Protein AF-A0A8J7XXU6-F1 (afdb_monomer_lite)

Radius of gyration: 15.56 Å; chains: 1; bounding box: 42×34×42 Å

Secondary structure (DSSP, 8-state):
--EE---S--SSPP-HHHHHHHHHHHHHH--HHHHHHHHHT--TBTTB-TT-EEEEETTEEEEEPPPSSHHHHHH--SHHHHHHHH---HHHHT--S---GGGGGGGHHHHHHHHHHHHSS--EEEEEE-GGGT-SS-EEEEEPPGGGTTT-

Foldseek 3Di:
DWDWQPALAQPDDAPLVVLVVLLVVCVVVVAPVVSLVVQQPALPQVGGGPQARWDDDQQKTKGWAAFNANVQLVVDDDLLSVQLRRDPDPCSNPDPDQDDPVVCSSVQNNVQNNPCSNVVHGWIKIWDDDVSVVDPTTMMMIGHDNVNVPPD

Structure (mmCIF, N/CA/C/O backbone):
data_AF-A0A8J7XXU6-F1
#
_entry.id   AF-A0A8J7XXU6-F1
#
loop_
_atom_site.group_PDB
_atom_site.id
_atom_site.type_symbol
_atom_site.label_atom_id
_atom_site.label_alt_id
_atom_site.label_comp_id
_atom_site.label_asym_id
_atom_site.label_entity_id
_atom_site.label_seq_id
_atom_site.pdbx_PDB_ins_code
_atom_site.Cartn_x
_atom_site.Cartn_y
_atom_site.Cartn_z
_atom_site.occupancy
_atom_site.B_iso_or_equiv
_atom_site.auth_seq_id
_atom_site.auth_comp_id
_atom_site.auth_asym_id
_atom_site.auth_atom_id
_atom_site.pdbx_PDB_model_num
ATOM 1 N N . LYS A 1 1 ? 5.929 -18.658 3.217 1.00 49.00 1 LYS A N 1
ATOM 2 C CA . LYS A 1 1 ? 6.365 -18.233 4.574 1.00 49.00 1 LYS A CA 1
ATOM 3 C C . LYS A 1 1 ? 6.347 -16.706 4.626 1.00 49.00 1 LYS A C 1
ATOM 5 O O . LYS A 1 1 ? 6.927 -16.100 3.733 1.00 49.00 1 LYS A O 1
ATOM 10 N N . ARG A 1 2 ? 5.632 -16.110 5.591 1.00 54.44 2 ARG A N 1
ATOM 11 C CA . ARG A 1 2 ? 5.589 -14.655 5.836 1.00 54.44 2 ARG A CA 1
ATOM 12 C C . ARG A 1 2 ? 6.932 -14.220 6.423 1.00 54.44 2 ARG A C 1
ATOM 14 O O . ARG A 1 2 ? 7.413 -14.878 7.341 1.00 54.44 2 ARG A O 1
ATOM 21 N N . ASN A 1 3 ? 7.525 -13.153 5.891 1.00 70.44 3 ASN A N 1
ATOM 22 C CA . ASN A 1 3 ? 8.669 -12.508 6.532 1.00 70.44 3 ASN A CA 1
ATOM 23 C C . ASN A 1 3 ? 8.130 -11.337 7.356 1.00 70.44 3 ASN A C 1
ATOM 25 O O . ASN A 1 3 ? 7.596 -10.386 6.778 1.00 70.44 3 ASN A O 1
ATOM 29 N N . ASP A 1 4 ? 8.242 -11.430 8.680 1.00 67.25 4 ASP A N 1
ATOM 30 C CA . ASP A 1 4 ? 7.873 -10.343 9.585 1.00 67.25 4 ASP A CA 1
ATOM 31 C C . ASP A 1 4 ? 8.861 -9.178 9.413 1.00 67.25 4 ASP A C 1
ATOM 33 O O . ASP A 1 4 ? 10.080 -9.368 9.352 1.00 67.25 4 ASP A O 1
ATOM 37 N N . ILE A 1 5 ? 8.334 -7.960 9.300 1.00 67.69 5 ILE A N 1
ATOM 38 C CA . ILE A 1 5 ? 9.137 -6.761 9.071 1.00 67.69 5 ILE A CA 1
ATOM 39 C C . ILE A 1 5 ? 9.497 -6.154 10.424 1.00 67.69 5 ILE A C 1
ATOM 41 O O . ILE A 1 5 ? 8.704 -5.463 11.055 1.00 67.69 5 ILE A O 1
ATOM 45 N N . LEU A 1 6 ? 10.727 -6.422 10.865 1.00 59.75 6 LEU A N 1
ATOM 46 C CA . LEU A 1 6 ? 11.287 -5.887 12.113 1.00 59.75 6 LEU A CA 1
ATOM 47 C C . LEU A 1 6 ? 11.890 -4.483 11.952 1.00 59.75 6 LEU A C 1
ATOM 49 O O . LEU A 1 6 ? 12.342 -3.879 12.921 1.00 59.75 6 LEU A O 1
ATOM 53 N N . VAL A 1 7 ? 11.915 -3.954 10.727 1.00 60.59 7 VAL A N 1
ATOM 54 C CA . VAL A 1 7 ? 12.429 -2.614 10.448 1.00 60.59 7 VAL A CA 1
ATOM 55 C C . VAL A 1 7 ? 11.400 -1.591 10.931 1.00 60.59 7 VAL A C 1
ATOM 57 O O . VAL A 1 7 ? 10.275 -1.555 10.433 1.00 60.59 7 VAL A O 1
ATOM 60 N N . ALA A 1 8 ? 11.787 -0.763 11.905 1.00 53.41 8 ALA A N 1
ATOM 61 C CA . ALA A 1 8 ? 10.911 0.250 12.498 1.00 53.41 8 ALA A CA 1
ATOM 62 C C . ALA A 1 8 ? 10.443 1.301 11.476 1.00 53.41 8 ALA A C 1
ATOM 64 O O . ALA A 1 8 ? 9.323 1.796 11.568 1.00 53.41 8 ALA A O 1
ATOM 65 N N . THR A 1 9 ? 11.277 1.606 10.476 1.00 54.84 9 THR A N 1
ATOM 66 C CA . THR A 1 9 ? 11.015 2.688 9.523 1.00 54.84 9 THR A CA 1
ATOM 67 C C . THR A 1 9 ? 11.617 2.383 8.156 1.00 54.84 9 THR A C 1
ATOM 69 O O . THR A 1 9 ? 12.777 1.991 8.042 1.00 54.84 9 THR A O 1
ATOM 72 N N . CYS A 1 10 ? 10.844 2.608 7.092 1.00 63.91 10 CYS A N 1
ATOM 73 C CA . CYS A 1 10 ? 11.417 2.734 5.753 1.00 63.91 10 CYS A CA 1
ATOM 74 C C . CYS A 1 10 ? 12.352 3.960 5.761 1.00 63.91 10 CYS A C 1
ATOM 76 O O . CYS A 1 10 ? 12.026 4.938 6.436 1.00 63.91 10 CYS A O 1
ATOM 78 N N . PRO A 1 11 ? 13.469 3.979 5.008 1.00 64.38 11 PRO A N 1
ATOM 79 C CA . PRO A 1 11 ? 14.262 5.203 4.844 1.00 64.38 11 PRO A CA 1
ATOM 80 C C . PRO A 1 11 ? 13.444 6.383 4.286 1.00 64.38 11 PRO A C 1
ATOM 82 O O . PRO A 1 11 ? 13.878 7.528 4.375 1.00 64.38 11 PRO A O 1
ATOM 85 N N . HIS A 1 12 ? 12.261 6.121 3.723 1.00 75.75 12 HIS A N 1
ATOM 86 C CA . HIS A 1 12 ? 11.316 7.145 3.301 1.00 75.75 12 HIS A CA 1
ATOM 87 C C . HIS A 1 12 ? 10.289 7.464 4.394 1.00 75.75 12 HIS A C 1
ATOM 89 O O . HIS A 1 12 ? 9.693 6.572 5.007 1.00 75.75 12 HIS A O 1
ATOM 95 N N . THR A 1 13 ? 10.027 8.757 4.560 1.00 85.38 13 THR A N 1
ATOM 96 C CA . THR A 1 13 ? 9.012 9.279 5.477 1.00 85.38 13 THR A CA 1
ATOM 97 C C . THR A 1 13 ? 7.670 9.385 4.768 1.00 85.38 13 THR A C 1
ATOM 99 O O . THR A 1 13 ? 7.551 10.102 3.770 1.00 85.38 13 THR A O 1
ATOM 102 N N . TYR A 1 14 ? 6.647 8.720 5.300 1.00 91.75 14 TYR A N 1
ATOM 103 C CA . TYR A 1 14 ? 5.282 8.873 4.799 1.00 91.75 14 TYR A CA 1
ATOM 104 C C . TYR A 1 14 ? 4.788 10.309 5.080 1.00 91.75 14 TYR A C 1
ATOM 106 O O . TYR A 1 14 ? 5.001 10.819 6.187 1.00 91.75 14 TYR A O 1
ATOM 114 N N . PRO A 1 15 ? 4.134 11.015 4.131 1.00 94.94 15 PRO A N 1
ATOM 115 C CA . PRO A 1 15 ? 3.699 12.389 4.361 1.00 94.94 15 PRO A CA 1
ATOM 116 C C . PRO A 1 15 ? 2.762 12.529 5.567 1.00 94.94 15 PRO A C 1
ATOM 118 O O . PRO A 1 15 ? 1.604 12.110 5.533 1.00 94.94 15 PRO A O 1
ATOM 121 N N . LYS A 1 16 ? 3.234 13.216 6.617 1.00 94.94 16 LYS A N 1
ATOM 122 C CA . LYS A 1 16 ? 2.478 13.429 7.868 1.00 94.94 16 LYS A CA 1
ATOM 123 C C . LYS A 1 16 ? 1.106 14.069 7.645 1.00 94.94 16 LYS A C 1
ATOM 125 O O . LYS A 1 16 ? 0.175 13.799 8.395 1.00 94.94 16 LYS A O 1
ATOM 130 N N . LYS A 1 17 ? 0.972 14.929 6.627 1.00 96.44 17 LYS A N 1
ATOM 131 C CA . LYS A 1 17 ? -0.312 15.545 6.263 1.00 96.44 17 LYS A CA 1
ATOM 132 C C . LYS A 1 17 ? -1.352 14.479 5.901 1.00 96.44 17 LYS A C 1
ATOM 134 O O . LYS A 1 17 ? -2.417 14.483 6.500 1.00 96.44 17 LYS A O 1
ATOM 139 N N . ARG A 1 18 ? -0.990 13.532 5.028 1.00 97.00 18 ARG A N 1
ATOM 140 C CA . ARG A 1 18 ? -1.875 12.444 4.591 1.00 97.00 18 ARG A CA 1
ATOM 141 C C . ARG A 1 18 ? -2.253 11.511 5.732 1.00 97.00 18 ARG A C 1
ATOM 143 O O . ARG A 1 18 ? -3.407 11.121 5.823 1.00 97.00 18 ARG A O 1
ATOM 150 N N . ILE A 1 19 ? -1.309 11.204 6.625 1.00 97.81 19 ILE A N 1
ATOM 151 C CA . ILE A 1 19 ? -1.605 10.417 7.832 1.00 97.81 19 ILE A CA 1
ATOM 152 C C . ILE A 1 19 ? -2.656 11.130 8.688 1.00 97.81 19 ILE A C 1
ATOM 154 O O . ILE A 1 19 ? -3.635 10.513 9.088 1.00 97.81 19 ILE A O 1
ATOM 158 N N . ARG A 1 20 ? -2.481 12.434 8.951 1.00 98.00 20 ARG A N 1
ATOM 159 C CA . ARG A 1 20 ? -3.452 13.212 9.738 1.00 98.00 20 ARG A CA 1
ATOM 160 C C . ARG A 1 20 ? -4.825 13.260 9.072 1.00 98.00 20 ARG A C 1
ATOM 162 O O . ARG A 1 20 ? -5.814 13.051 9.757 1.00 98.00 20 ARG A O 1
ATOM 169 N N . GLU A 1 21 ? -4.873 13.494 7.762 1.00 98.00 21 GLU A N 1
ATOM 170 C CA . GLU A 1 21 ? -6.120 13.507 6.986 1.00 98.00 21 GLU A CA 1
ATOM 171 C C . GLU A 1 21 ? -6.853 12.157 7.091 1.00 98.00 21 GLU A C 1
ATOM 173 O O . GLU A 1 21 ? -8.032 12.129 7.434 1.00 98.00 21 GLU A O 1
ATOM 178 N N . MET A 1 22 ? -6.148 11.036 6.899 1.00 98.31 22 MET A N 1
ATOM 179 C CA . MET A 1 22 ? -6.737 9.694 7.014 1.00 98.31 22 MET A CA 1
ATOM 180 C C . MET A 1 22 ? -7.118 9.328 8.450 1.00 98.31 22 MET A C 1
ATOM 182 O O . MET A 1 22 ? -8.135 8.677 8.656 1.00 98.31 22 MET A O 1
ATOM 186 N N . LYS A 1 23 ? -6.356 9.778 9.453 1.00 98.31 23 LYS A N 1
ATOM 187 C CA . LYS A 1 23 ? -6.717 9.612 10.866 1.00 98.31 23 LYS A CA 1
ATOM 188 C C . LYS A 1 23 ? -8.022 10.330 11.195 1.00 98.31 23 LYS A C 1
ATOM 190 O O . LYS A 1 23 ? -8.900 9.741 11.815 1.00 98.31 23 LYS A O 1
ATOM 195 N N . THR A 1 24 ? -8.156 11.590 10.782 1.00 98.31 24 THR A N 1
ATOM 196 C CA . THR A 1 24 ? -9.392 12.356 10.980 1.00 98.31 24 THR A CA 1
ATOM 197 C C . THR A 1 24 ? -10.564 11.688 10.270 1.00 98.31 24 THR A C 1
ATOM 199 O O . THR A 1 24 ? -11.625 11.537 10.869 1.00 98.31 24 THR A O 1
ATOM 202 N N . LEU A 1 25 ? -10.363 11.227 9.034 1.00 97.94 25 LEU A N 1
ATOM 203 C CA . LEU A 1 25 ? -11.397 10.527 8.279 1.00 97.94 25 LEU A CA 1
ATOM 204 C C . LEU A 1 25 ? -11.805 9.206 8.949 1.00 97.94 25 LEU A C 1
ATOM 206 O O . LEU A 1 25 ? -12.991 8.935 9.098 1.00 97.94 25 LEU A O 1
ATOM 210 N N . PHE A 1 26 ? -10.844 8.422 9.438 1.00 97.62 26 PHE A N 1
ATOM 211 C CA . PHE A 1 26 ? -11.114 7.206 10.204 1.00 97.62 26 PHE A CA 1
ATOM 212 C C . PHE A 1 26 ? -11.957 7.491 11.454 1.00 97.62 26 PHE A C 1
ATOM 214 O O . PHE A 1 26 ? -12.959 6.820 11.684 1.00 97.62 26 PHE A O 1
ATOM 221 N N . GLN A 1 27 ? -11.598 8.524 12.222 1.00 96.81 27 GLN A N 1
ATOM 222 C CA . GLN A 1 27 ? -12.343 8.941 13.416 1.00 96.81 27 GLN A CA 1
ATOM 223 C C . GLN A 1 27 ? -13.779 9.380 13.097 1.00 96.81 27 GLN A C 1
ATOM 225 O O . GLN A 1 27 ? -14.66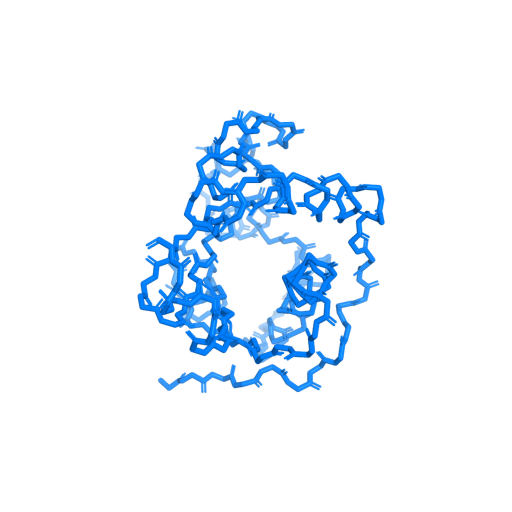9 9.182 13.917 1.00 96.81 27 GLN A O 1
ATOM 230 N N . GLN A 1 28 ? -14.010 9.969 11.921 1.00 97.19 2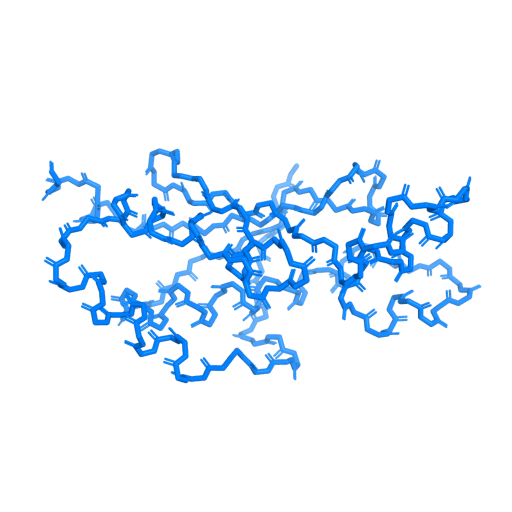8 GLN A N 1
ATOM 231 C CA . GLN A 1 28 ? -15.344 10.365 11.462 1.00 97.19 28 GLN A CA 1
ATOM 232 C C . GLN A 1 28 ? -16.177 9.170 10.986 1.00 97.19 28 GLN A C 1
ATOM 234 O O . GLN A 1 28 ? -17.374 9.109 11.255 1.00 97.19 28 GLN A O 1
ATOM 239 N N . LEU A 1 29 ? -15.558 8.236 10.262 1.00 96.06 29 LEU A N 1
ATOM 240 C CA . LEU A 1 29 ? -16.244 7.085 9.673 1.00 96.06 29 LEU A CA 1
ATOM 241 C C . LEU A 1 29 ? -16.506 5.963 10.681 1.00 96.06 29 LEU A C 1
ATOM 243 O O . LEU A 1 29 ? -17.457 5.201 10.499 1.00 96.06 29 LEU A O 1
ATOM 247 N N . GLY A 1 30 ? -15.638 5.824 11.689 1.00 94.06 30 GLY A N 1
ATOM 248 C CA . GLY A 1 30 ? -15.696 4.760 12.692 1.00 94.06 30 GLY A CA 1
ATOM 249 C C . GLY A 1 30 ? -15.482 3.350 12.129 1.00 94.06 30 GLY A C 1
ATOM 250 O O . GLY A 1 30 ? -15.780 2.377 12.807 1.00 94.06 30 GLY A O 1
ATOM 251 N N . SER A 1 31 ? -15.004 3.216 10.888 1.00 94.44 31 SER A N 1
ATOM 252 C CA . SER A 1 31 ? -14.870 1.930 10.197 1.00 94.44 31 SER A CA 1
ATOM 253 C C . SER A 1 31 ? -13.645 1.921 9.286 1.00 94.44 31 SER A C 1
ATOM 255 O O . SER A 1 31 ? -13.450 2.836 8.481 1.00 94.44 31 SER A O 1
ATOM 257 N N . ILE A 1 32 ? -12.834 0.865 9.400 1.00 96.06 32 ILE A N 1
ATOM 258 C CA . ILE A 1 32 ? -11.682 0.632 8.517 1.00 96.06 32 ILE A CA 1
ATOM 259 C C . ILE A 1 32 ? -12.144 0.363 7.083 1.00 96.06 32 ILE A C 1
ATOM 261 O O . ILE A 1 32 ? -11.513 0.855 6.153 1.00 96.06 32 ILE A O 1
ATOM 265 N N . ASP A 1 33 ? -13.251 -0.357 6.888 1.00 96.31 33 ASP A N 1
ATOM 266 C CA . ASP A 1 33 ? -13.747 -0.676 5.543 1.00 96.31 33 ASP A CA 1
ATOM 267 C C . ASP A 1 33 ? -14.176 0.587 4.799 1.00 96.31 33 ASP A C 1
ATOM 269 O O . ASP A 1 33 ? -13.733 0.826 3.679 1.00 96.31 33 ASP A O 1
ATOM 273 N N . LYS A 1 34 ? -14.932 1.470 5.464 1.00 97.12 34 LYS A N 1
ATOM 274 C CA . LYS A 1 34 ? -15.303 2.771 4.887 1.00 97.12 34 LYS A CA 1
ATOM 275 C C . LYS A 1 34 ? -14.076 3.638 4.600 1.00 97.12 34 LYS A C 1
ATOM 277 O O . LYS A 1 34 ? -14.036 4.338 3.595 1.00 97.12 34 LYS A O 1
ATOM 282 N N . LEU A 1 35 ? -13.061 3.603 5.468 1.00 97.88 35 LEU A N 1
ATOM 283 C CA . LEU A 1 35 ? -11.808 4.318 5.217 1.00 97.88 35 LEU A CA 1
ATOM 284 C C . LEU A 1 35 ? -11.107 3.787 3.960 1.00 97.88 35 LEU A C 1
ATOM 286 O O . LEU A 1 35 ? -10.629 4.582 3.153 1.00 97.88 35 LEU A O 1
ATOM 290 N N . ILE A 1 36 ? -11.051 2.464 3.790 1.00 98.19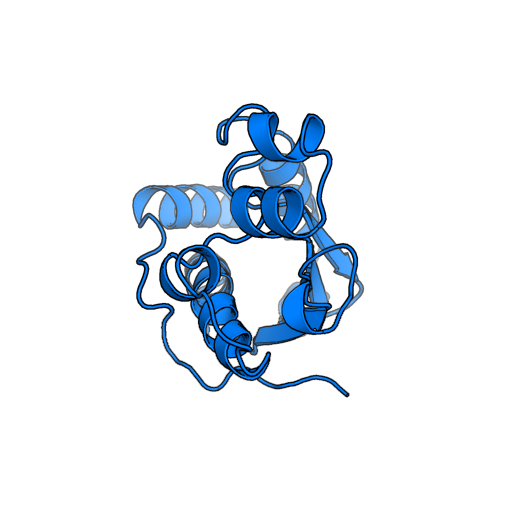 36 ILE A N 1
ATOM 291 C CA . ILE A 1 36 ? -10.484 1.821 2.601 1.00 98.19 36 ILE A CA 1
ATOM 292 C C . ILE A 1 36 ? -11.261 2.239 1.347 1.00 98.19 36 ILE A C 1
ATOM 294 O O . ILE A 1 36 ? -10.640 2.628 0.361 1.00 98.19 36 ILE A O 1
ATOM 298 N N . GLU A 1 37 ? -12.595 2.246 1.386 1.00 97.88 37 GLU A N 1
ATOM 299 C CA . GLU A 1 37 ? -13.423 2.728 0.272 1.00 97.88 37 GLU A CA 1
ATOM 300 C C . GLU A 1 37 ? -13.075 4.169 -0.131 1.00 97.88 37 GLU A C 1
ATOM 302 O O . GLU A 1 37 ? -12.975 4.468 -1.321 1.00 97.88 37 GLU A O 1
ATOM 307 N N . GLU A 1 38 ? -12.842 5.062 0.836 1.00 98.00 38 GLU A N 1
ATOM 308 C CA . GLU A 1 38 ? -12.399 6.434 0.561 1.00 98.00 38 GLU A CA 1
ATOM 309 C C . GLU A 1 38 ? -10.965 6.495 0.016 1.00 98.00 38 GLU A C 1
ATOM 311 O O . GLU A 1 38 ? -10.691 7.245 -0.923 1.00 98.00 38 GLU A O 1
ATOM 316 N N . MET A 1 39 ? -10.045 5.679 0.542 1.00 97.94 39 MET A N 1
ATOM 317 C CA . MET A 1 39 ? -8.676 5.585 0.023 1.00 97.94 39 MET A CA 1
ATOM 318 C C . MET A 1 39 ? -8.650 5.148 -1.446 1.00 97.94 39 MET A C 1
ATOM 320 O O . MET A 1 39 ? -7.865 5.688 -2.224 1.00 97.94 39 MET A O 1
ATOM 324 N N . LEU A 1 40 ? -9.516 4.208 -1.837 1.00 97.38 40 LEU A N 1
ATOM 325 C CA . LEU A 1 40 ? -9.601 3.679 -3.203 1.00 97.38 40 LEU A CA 1
ATOM 326 C C . LEU A 1 40 ? -10.146 4.696 -4.219 1.00 97.38 40 LEU A C 1
ATOM 328 O O . LEU A 1 40 ? -9.925 4.532 -5.419 1.00 97.38 40 LEU A O 1
ATOM 332 N N . LYS A 1 41 ? -10.822 5.756 -3.760 1.00 97.19 41 LYS A N 1
ATOM 333 C CA . LYS A 1 41 ? -11.267 6.872 -4.613 1.00 97.19 41 LYS A CA 1
ATOM 334 C C . LYS A 1 41 ? -10.137 7.851 -4.938 1.00 97.19 41 LYS A C 1
ATOM 336 O O . LYS A 1 41 ? -10.291 8.668 -5.845 1.00 97.19 41 LYS A O 1
ATOM 341 N N . ASP A 1 42 ? -9.014 7.803 -4.217 1.00 96.19 42 ASP A N 1
ATOM 342 C CA . ASP A 1 42 ? -7.862 8.652 -4.509 1.00 96.19 42 ASP A CA 1
ATOM 343 C C . ASP A 1 42 ? -7.254 8.287 -5.870 1.00 96.19 42 ASP A C 1
ATOM 345 O O . ASP A 1 42 ? -7.043 7.126 -6.200 1.00 96.19 42 ASP A O 1
ATOM 349 N N . THR A 1 43 ? -6.919 9.300 -6.663 1.00 94.81 43 THR A N 1
ATOM 350 C CA . THR A 1 43 ? -6.200 9.122 -7.936 1.00 94.81 43 THR A CA 1
ATOM 351 C C . THR A 1 43 ? -4.949 9.993 -7.999 1.00 94.81 43 THR A C 1
ATOM 353 O O . THR A 1 43 ? -4.438 10.305 -9.081 1.00 94.81 43 THR A O 1
ATOM 356 N N . SER A 1 44 ? -4.469 10.451 -6.840 1.00 94.19 44 SER A N 1
ATOM 357 C CA . SER A 1 44 ? -3.438 11.483 -6.746 1.00 94.19 44 SER A CA 1
ATOM 358 C C . SER A 1 44 ? -2.034 10.974 -7.089 1.00 94.19 44 SER A C 1
ATOM 360 O O . SER A 1 44 ? -1.127 11.781 -7.307 1.00 94.19 44 SER A O 1
ATOM 362 N N . TRP A 1 45 ? -1.844 9.656 -7.214 1.00 91.62 45 TRP A N 1
ATOM 363 C CA . TRP A 1 45 ? -0.595 9.048 -7.660 1.00 91.62 45 TRP A CA 1
ATOM 364 C C . TRP A 1 45 ? -0.663 8.651 -9.136 1.00 91.62 45 TRP A C 1
ATOM 366 O O . TRP A 1 45 ? -0.855 7.495 -9.493 1.00 91.62 45 TRP A O 1
ATOM 376 N N . GLY A 1 46 ? -0.525 9.625 -10.038 1.00 87.81 46 GLY A N 1
ATOM 377 C CA . GLY A 1 46 ? -0.438 9.342 -11.477 1.00 87.81 46 GLY A CA 1
ATOM 378 C C . GLY A 1 46 ? -1.664 8.622 -12.059 1.00 87.81 46 GLY A C 1
ATOM 379 O O . GLY A 1 46 ? -1.517 7.885 -13.036 1.00 87.81 46 GLY A O 1
ATOM 380 N N . GLY A 1 47 ? -2.848 8.832 -11.471 1.00 90.06 47 GLY A N 1
ATOM 381 C CA . GLY A 1 47 ? -4.104 8.195 -11.875 1.00 90.06 47 GLY A CA 1
ATOM 382 C C . GLY A 1 47 ? -4.443 6.906 -11.124 1.00 90.06 47 GLY A C 1
ATOM 383 O O . GLY A 1 47 ? -5.432 6.270 -11.469 1.00 90.06 47 GLY A O 1
ATOM 384 N N . VAL A 1 48 ? -3.649 6.520 -10.122 1.00 91.94 48 VAL A N 1
ATOM 385 C CA . VAL A 1 48 ? -3.970 5.444 -9.170 1.00 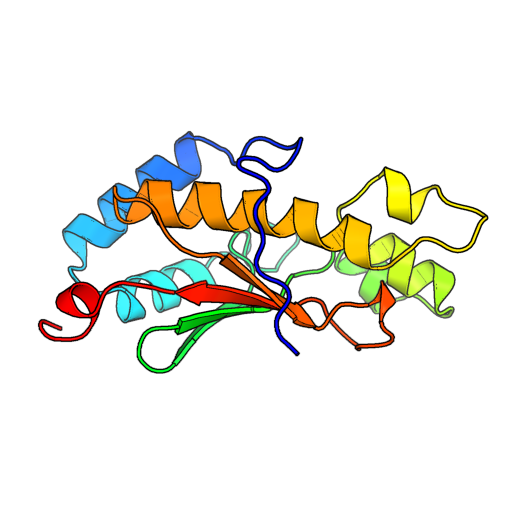91.94 48 VAL A CA 1
ATOM 386 C C . VAL A 1 48 ? -3.951 5.985 -7.731 1.00 91.94 48 VAL A C 1
ATOM 388 O O . VAL A 1 48 ? -3.456 7.103 -7.519 1.00 91.94 48 VAL A O 1
ATOM 391 N N . PRO A 1 49 ? -4.471 5.233 -6.746 1.00 95.31 49 PRO A N 1
ATOM 392 C CA . PRO A 1 49 ? -4.461 5.673 -5.359 1.00 95.31 49 PRO A CA 1
ATOM 393 C C . PRO A 1 49 ? -3.054 5.832 -4.796 1.00 95.31 49 PRO A C 1
ATOM 395 O O . PRO A 1 49 ? -2.171 4.997 -4.996 1.00 95.31 49 PRO A O 1
ATOM 398 N N . TYR A 1 50 ? -2.860 6.901 -4.030 1.00 95.75 50 TYR A N 1
ATOM 399 C CA . TYR A 1 50 ? -1.647 7.138 -3.253 1.00 95.75 50 TYR A CA 1
ATOM 400 C C . TYR A 1 50 ? -1.452 6.100 -2.144 1.00 95.75 50 TYR A C 1
ATOM 402 O O . TYR A 1 50 ? -0.323 5.780 -1.778 1.00 95.75 50 TYR A O 1
ATOM 410 N N . TYR A 1 51 ? -2.555 5.583 -1.608 1.00 96.62 51 TYR A N 1
ATOM 411 C CA . TYR A 1 51 ? -2.583 4.631 -0.499 1.00 96.62 51 TYR A CA 1
ATOM 412 C C . TYR A 1 51 ? -2.465 3.172 -0.961 1.00 96.62 51 TYR A C 1
ATOM 414 O O . TYR A 1 51 ? -2.758 2.268 -0.183 1.00 96.62 51 TYR A O 1
ATOM 422 N N . ASP A 1 52 ? -2.027 2.951 -2.208 1.00 96.81 52 ASP A N 1
ATOM 423 C CA . ASP A 1 52 ? -2.009 1.647 -2.869 1.00 96.81 52 ASP A CA 1
ATOM 424 C C . ASP A 1 52 ? -3.423 1.026 -2.963 1.00 96.81 52 ASP A C 1
ATOM 426 O O . ASP A 1 52 ? -4.415 1.752 -2.998 1.00 96.81 52 ASP A O 1
ATOM 430 N N . TYR A 1 53 ? -3.539 -0.303 -3.040 1.00 97.75 53 TYR A N 1
ATOM 431 C CA . TYR A 1 53 ? -4.828 -1.003 -2.988 1.00 97.75 53 TYR A CA 1
ATOM 432 C C . TYR A 1 53 ? -4.950 -1.806 -1.685 1.00 97.75 53 TYR A C 1
ATOM 434 O O . TYR A 1 53 ? -4.574 -2.984 -1.670 1.00 97.75 53 TYR A O 1
ATOM 442 N N . PRO A 1 54 ? -5.392 -1.175 -0.579 1.00 97.88 54 PRO A N 1
ATOM 443 C CA . PRO A 1 54 ? -5.667 -1.870 0.669 1.00 97.88 54 PRO A CA 1
ATOM 444 C C . PRO A 1 54 ? -6.989 -2.643 0.584 1.00 97.88 54 PRO A C 1
ATOM 446 O O . PRO A 1 54 ? -7.987 -2.137 0.083 1.00 97.88 54 PRO A O 1
ATOM 449 N N . GLU A 1 55 ? -7.001 -3.855 1.122 1.00 97.75 55 GLU A N 1
ATOM 450 C CA . GLU A 1 55 ? -8.171 -4.726 1.228 1.00 97.75 55 GLU A CA 1
ATOM 451 C C . GLU A 1 55 ? -8.163 -5.392 2.604 1.00 97.75 55 GLU A C 1
ATOM 453 O O . GLU A 1 55 ? -7.155 -5.984 3.002 1.00 97.75 55 GLU A O 1
ATOM 458 N N . ARG A 1 56 ? -9.267 -5.305 3.352 1.00 96.38 56 ARG A N 1
ATOM 459 C CA . ARG A 1 56 ? -9.365 -5.950 4.663 1.00 96.38 56 ARG A CA 1
ATOM 460 C C . ARG A 1 56 ? -9.914 -7.369 4.534 1.00 96.38 56 ARG A C 1
ATOM 462 O O . ARG A 1 56 ? -10.995 -7.584 4.002 1.00 96.38 56 ARG A O 1
ATOM 469 N N . VAL A 1 57 ? -9.193 -8.327 5.106 1.00 95.38 57 VAL A N 1
ATOM 470 C CA . VAL A 1 57 ? -9.592 -9.731 5.239 1.00 95.38 57 VAL A CA 1
ATOM 471 C C . VAL A 1 57 ? -9.419 -10.138 6.702 1.00 95.38 57 VAL A C 1
ATOM 473 O O . VAL A 1 57 ? -8.309 -10.379 7.178 1.00 95.38 57 VAL A O 1
ATOM 476 N N . GLY A 1 58 ? -10.527 -10.179 7.445 1.00 93.75 58 GLY A N 1
ATOM 477 C CA . GLY A 1 58 ? -10.509 -10.436 8.887 1.00 93.75 58 GLY A CA 1
ATOM 478 C C . GLY A 1 58 ? -9.713 -9.370 9.648 1.00 93.75 58 GLY A C 1
ATOM 479 O O . GLY A 1 58 ? -10.045 -8.183 9.591 1.00 93.75 58 GLY A O 1
ATOM 480 N N . THR A 1 59 ? -8.665 -9.801 10.351 1.00 95.62 59 THR A N 1
ATOM 481 C CA . THR A 1 59 ? -7.727 -8.947 11.104 1.00 95.62 59 THR A CA 1
ATOM 482 C C . THR A 1 59 ? -6.516 -8.503 10.281 1.00 95.62 59 THR A C 1
ATOM 484 O O . THR A 1 59 ? -5.561 -7.958 10.831 1.00 95.62 59 THR A O 1
ATOM 487 N N . PHE A 1 60 ? -6.517 -8.728 8.966 1.00 96.69 60 PHE A N 1
ATOM 488 C CA . PHE A 1 60 ? -5.428 -8.313 8.089 1.00 96.69 60 PHE A CA 1
ATOM 489 C C . PHE A 1 60 ? -5.891 -7.284 7.071 1.00 96.69 60 PHE A C 1
ATOM 491 O O . PHE A 1 60 ? -6.958 -7.412 6.483 1.00 96.69 60 PHE A O 1
ATOM 498 N N . ILE A 1 61 ? -5.042 -6.296 6.811 1.00 98.00 61 ILE A N 1
ATOM 499 C CA . ILE A 1 61 ? -5.147 -5.403 5.660 1.00 98.00 61 ILE A CA 1
ATOM 500 C C . ILE A 1 61 ? -4.056 -5.805 4.672 1.00 98.00 61 ILE A C 1
ATOM 502 O O . ILE A 1 61 ? -2.863 -5.677 4.958 1.00 98.00 61 ILE A O 1
ATOM 506 N N . HIS A 1 62 ? -4.464 -6.320 3.519 1.00 98.06 62 HIS A N 1
ATOM 507 C CA . HIS A 1 62 ? -3.605 -6.678 2.402 1.00 98.06 62 HIS A CA 1
ATOM 508 C C . HIS A 1 62 ? -3.418 -5.459 1.506 1.00 98.06 62 HIS A C 1
ATOM 510 O O . HIS A 1 62 ? -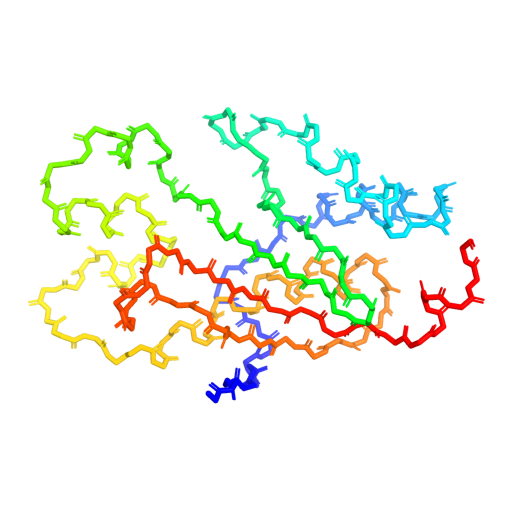4.388 -4.889 1.031 1.00 98.06 62 HIS A O 1
ATOM 516 N N . ILE A 1 63 ? -2.176 -5.047 1.278 1.00 98.06 63 ILE A N 1
ATOM 517 C CA . ILE A 1 63 ? -1.853 -3.814 0.558 1.00 98.06 63 ILE A CA 1
ATOM 518 C C . ILE A 1 63 ? -1.075 -4.187 -0.696 1.00 98.06 63 ILE A C 1
ATOM 520 O O . ILE A 1 63 ? 0.126 -4.472 -0.628 1.00 98.06 63 ILE A O 1
ATOM 524 N N . THR A 1 64 ? -1.757 -4.195 -1.842 1.00 97.88 64 THR A N 1
ATOM 525 C CA . THR A 1 64 ? -1.117 -4.448 -3.140 1.00 97.88 64 THR A CA 1
ATOM 526 C C . THR A 1 64 ? -0.487 -3.167 -3.656 1.00 97.88 64 THR A C 1
ATOM 528 O O . THR A 1 64 ? -1.197 -2.202 -3.934 1.00 97.88 64 THR A O 1
ATOM 531 N N . LYS A 1 65 ? 0.844 -3.153 -3.795 1.00 96.19 65 LYS A N 1
ATOM 532 C CA . LYS A 1 65 ? 1.582 -1.928 -4.121 1.00 96.19 65 LYS A CA 1
ATOM 533 C C . LYS A 1 65 ? 1.324 -1.473 -5.553 1.00 96.19 65 LYS A C 1
ATOM 535 O O . LYS A 1 65 ? 1.335 -2.281 -6.488 1.00 96.19 65 LYS A O 1
ATOM 540 N N . VAL A 1 66 ? 1.169 -0.164 -5.731 1.00 96.00 66 VAL A N 1
ATOM 541 C CA . VAL A 1 66 ? 1.105 0.453 -7.057 1.00 96.00 66 VAL A CA 1
ATOM 542 C C . VAL A 1 66 ? 2.507 0.661 -7.634 1.00 96.00 66 VAL A C 1
ATOM 544 O O . VAL A 1 66 ? 3.462 0.870 -6.877 1.00 96.00 66 VAL A O 1
ATOM 547 N N . PRO A 1 67 ? 2.666 0.656 -8.971 1.00 95.50 67 PRO A N 1
ATOM 548 C CA . PRO A 1 67 ? 3.951 0.956 -9.585 1.00 95.50 67 PRO A CA 1
ATOM 549 C C . PRO A 1 67 ? 4.461 2.356 -9.212 1.00 95.50 67 PRO A C 1
ATOM 551 O O . PRO A 1 67 ? 3.699 3.326 -9.186 1.00 95.50 67 PRO A O 1
ATOM 554 N N . PHE A 1 68 ? 5.772 2.484 -9.001 1.00 95.12 68 PHE A N 1
ATOM 555 C CA . PHE A 1 68 ? 6.448 3.777 -8.837 1.00 95.12 68 PHE A CA 1
ATOM 556 C C . PHE A 1 68 ? 6.161 4.731 -10.005 1.00 95.12 68 PHE A C 1
ATOM 558 O O . PHE A 1 68 ? 5.934 5.921 -9.803 1.00 95.12 68 PHE A O 1
ATOM 565 N N . ASN A 1 69 ? 6.137 4.201 -11.228 1.00 94.94 69 ASN A N 1
ATOM 566 C CA . ASN A 1 69 ? 5.738 4.917 -12.429 1.00 94.94 69 ASN A CA 1
ATOM 567 C C . ASN A 1 69 ? 4.680 4.099 -13.192 1.00 94.94 69 ASN A C 1
ATOM 569 O O . ASN A 1 69 ? 5.037 3.287 -14.051 1.00 94.94 69 ASN A O 1
ATOM 573 N N . PRO A 1 70 ? 3.377 4.317 -12.918 1.00 93.56 70 PRO A N 1
ATOM 574 C CA . PRO A 1 70 ? 2.290 3.556 -13.539 1.00 93.56 70 PRO A CA 1
ATOM 575 C C . PRO A 1 70 ? 2.276 3.637 -15.068 1.00 93.56 70 PRO A C 1
ATOM 577 O O . PRO A 1 70 ? 1.958 2.656 -15.739 1.00 93.56 70 PRO A O 1
ATOM 580 N N . LYS A 1 71 ? 2.655 4.793 -15.633 1.00 93.56 71 LYS A N 1
ATOM 581 C CA . LYS A 1 71 ? 2.709 4.995 -17.087 1.00 93.56 71 LYS A CA 1
ATOM 582 C C . LYS A 1 71 ? 3.821 4.161 -17.718 1.00 93.56 71 LYS A C 1
ATOM 584 O O . LYS A 1 71 ? 3.550 3.428 -18.662 1.00 93.56 71 LYS A O 1
ATOM 589 N N . ALA A 1 72 ? 5.038 4.232 -17.174 1.00 94.75 72 ALA A N 1
ATOM 590 C CA . ALA A 1 72 ? 6.168 3.448 -17.672 1.00 94.75 72 ALA A CA 1
ATOM 591 C C . ALA A 1 72 ? 5.946 1.941 -17.483 1.00 94.75 72 ALA A C 1
ATOM 593 O O . ALA A 1 72 ? 6.272 1.162 -18.368 1.00 94.75 72 ALA A O 1
ATOM 594 N N . HIS A 1 73 ? 5.332 1.533 -16.369 1.00 94.88 73 HIS A N 1
ATOM 595 C CA . HIS A 1 73 ? 5.047 0.126 -16.095 1.00 94.88 73 HIS A CA 1
ATOM 596 C C . HIS A 1 73 ? 4.095 -0.483 -17.130 1.00 94.88 73 HIS A C 1
ATOM 598 O O . HIS A 1 73 ? 4.270 -1.626 -17.534 1.00 94.88 73 HIS A O 1
ATOM 604 N N . ARG A 1 74 ? 3.107 0.292 -17.596 1.00 92.25 74 ARG A N 1
ATOM 605 C CA . ARG A 1 74 ? 2.125 -0.155 -18.595 1.00 92.25 74 ARG A CA 1
ATOM 606 C C . ARG A 1 74 ? 2.739 -0.424 -19.971 1.00 92.25 74 ARG A C 1
ATOM 608 O O . ARG A 1 74 ? 2.229 -1.272 -20.692 1.00 92.25 74 ARG A O 1
ATOM 615 N N . VAL A 1 75 ? 3.779 0.320 -20.340 1.00 96.06 75 VAL A N 1
ATOM 616 C CA . VAL A 1 75 ? 4.413 0.238 -21.670 1.00 96.06 75 VAL A CA 1
ATOM 617 C C . VAL A 1 75 ? 5.737 -0.529 -21.660 1.00 96.06 75 VAL A C 1
ATOM 619 O O . VAL A 1 75 ? 6.367 -0.656 -22.705 1.00 96.06 75 VAL A O 1
ATOM 622 N N . ALA A 1 76 ? 6.169 -1.022 -20.497 1.00 94.94 76 ALA A N 1
ATOM 623 C CA . ALA A 1 76 ? 7.401 -1.783 -20.350 1.00 94.94 76 ALA A CA 1
ATOM 624 C C . ALA A 1 76 ? 7.341 -3.095 -21.146 1.00 94.94 76 ALA A C 1
ATOM 626 O O . ALA A 1 76 ? 6.366 -3.843 -21.060 1.00 94.94 76 ALA A O 1
ATOM 627 N N . GLN A 1 77 ? 8.406 -3.388 -21.889 1.00 95.06 77 GLN A N 1
ATOM 628 C CA . GLN A 1 77 ? 8.502 -4.556 -22.767 1.00 95.06 77 GLN A CA 1
ATOM 629 C C . GLN A 1 77 ? 9.430 -5.633 -22.205 1.00 95.06 77 GLN A C 1
ATOM 631 O O . GLN A 1 77 ? 9.292 -6.804 -22.549 1.00 95.06 77 GLN A O 1
ATOM 636 N N . THR A 1 78 ? 10.347 -5.257 -21.312 1.00 92.00 78 THR A N 1
ATOM 637 C CA . THR A 1 78 ? 11.267 -6.192 -20.653 1.00 92.00 78 THR A CA 1
ATOM 638 C C . THR A 1 78 ? 10.980 -6.321 -19.157 1.00 92.00 78 THR A C 1
ATOM 640 O O . THR A 1 78 ? 10.481 -5.395 -18.516 1.00 92.00 78 THR A O 1
ATOM 643 N N . GLU A 1 79 ? 11.359 -7.451 -18.555 1.00 87.94 79 GLU A N 1
ATOM 644 C CA . GLU A 1 79 ? 11.248 -7.660 -17.100 1.00 87.94 79 GLU A CA 1
ATOM 645 C C . GLU A 1 79 ? 12.073 -6.640 -16.302 1.00 87.94 79 GLU A C 1
ATOM 647 O O . GLU A 1 79 ? 11.685 -6.200 -15.219 1.00 87.94 79 GLU A O 1
ATOM 652 N N . GLN A 1 80 ? 13.194 -6.192 -16.872 1.00 88.12 80 GLN A N 1
ATOM 653 C CA . GLN A 1 80 ? 14.017 -5.132 -16.302 1.00 88.12 80 GLN A CA 1
ATOM 654 C C . GLN A 1 80 ? 13.281 -3.784 -16.280 1.00 88.12 80 GLN A C 1
ATOM 656 O O . GLN A 1 80 ? 13.305 -3.086 -15.265 1.00 88.12 80 GLN A O 1
ATOM 661 N N . GLU A 1 81 ? 12.615 -3.415 -17.375 1.00 92.19 81 GLU A N 1
ATOM 662 C CA . GLU A 1 81 ? 11.807 -2.194 -17.461 1.00 92.19 81 GLU A CA 1
ATOM 663 C C . GLU A 1 81 ? 10.600 -2.250 -16.528 1.00 92.19 81 GLU A C 1
ATOM 665 O O . GLU A 1 81 ? 10.368 -1.290 -15.788 1.00 92.19 81 GLU A O 1
ATOM 670 N N . LYS A 1 82 ? 9.879 -3.381 -16.496 1.00 92.12 82 LYS A N 1
ATOM 671 C CA . LYS A 1 82 ? 8.751 -3.595 -15.578 1.00 92.12 82 LYS A CA 1
ATOM 672 C C . LYS A 1 82 ? 9.207 -3.427 -14.133 1.00 92.12 82 LYS A C 1
ATOM 674 O O . LYS A 1 82 ? 8.662 -2.591 -13.414 1.00 92.12 82 LYS A O 1
ATOM 679 N N . ARG A 1 83 ? 10.279 -4.120 -13.727 1.00 91.69 83 ARG A N 1
ATOM 680 C CA . ARG A 1 83 ? 10.860 -4.002 -12.380 1.00 91.69 83 ARG A CA 1
ATOM 681 C C . ARG A 1 83 ? 11.246 -2.563 -12.048 1.00 91.69 83 ARG A C 1
ATOM 683 O O . ARG A 1 83 ? 10.936 -2.079 -10.958 1.00 91.69 83 ARG A O 1
ATOM 690 N N . ASN A 1 84 ? 11.895 -1.869 -12.982 1.00 92.50 84 ASN A N 1
ATOM 691 C CA . ASN A 1 84 ? 12.359 -0.497 -12.784 1.00 92.50 84 ASN A CA 1
ATOM 692 C C . ASN A 1 84 ? 11.217 0.518 -12.681 1.00 92.50 84 ASN A C 1
ATOM 694 O O . ASN A 1 84 ? 11.331 1.491 -11.932 1.00 92.50 84 ASN A O 1
ATOM 698 N N . ALA A 1 85 ? 10.131 0.302 -13.421 1.00 94.62 85 ALA A N 1
ATOM 699 C CA . ALA A 1 85 ? 8.935 1.129 -13.362 1.00 94.62 85 ALA A CA 1
ATOM 700 C C . ALA A 1 85 ? 8.041 0.794 -12.157 1.00 94.62 85 ALA A C 1
ATOM 702 O O . ALA A 1 85 ? 7.312 1.664 -11.682 1.00 94.62 85 ALA A O 1
ATOM 703 N N . TYR A 1 86 ? 8.105 -0.436 -11.642 1.00 95.38 86 TYR A N 1
ATOM 704 C CA . TYR A 1 86 ? 7.329 -0.873 -10.486 1.00 95.38 86 TYR A CA 1
ATOM 705 C C . TYR A 1 86 ? 7.961 -0.456 -9.155 1.00 95.38 86 TYR A C 1
ATOM 707 O O . TYR A 1 86 ? 7.288 0.098 -8.288 1.00 95.38 86 TYR A O 1
ATOM 715 N N . CYS A 1 87 ? 9.254 -0.727 -8.966 1.00 94.31 87 CYS A N 1
ATOM 716 C CA . CYS A 1 87 ? 9.875 -0.659 -7.649 1.00 94.31 87 CYS A CA 1
ATOM 717 C C . CYS A 1 87 ? 10.051 0.783 -7.148 1.00 94.31 87 CYS A C 1
ATOM 719 O O . CYS A 1 87 ? 10.664 1.614 -7.808 1.00 94.31 87 CYS A O 1
ATOM 721 N N . HIS A 1 88 ? 9.609 1.079 -5.926 1.00 92.69 88 HIS A N 1
ATOM 722 C CA . HIS A 1 88 ? 9.835 2.392 -5.300 1.00 92.69 88 HIS A CA 1
ATOM 723 C C . HIS A 1 88 ? 11.242 2.549 -4.706 1.00 92.69 88 HIS A C 1
ATOM 725 O O . HIS A 1 88 ? 11.667 3.660 -4.399 1.00 92.69 88 HIS A O 1
ATOM 731 N N . CYS A 1 89 ? 11.992 1.455 -4.541 1.00 90.31 89 CYS A N 1
ATOM 732 C CA . CYS A 1 89 ? 13.323 1.493 -3.945 1.00 90.31 89 CYS A CA 1
ATOM 733 C C . CYS A 1 89 ? 14.378 1.928 -4.981 1.00 90.31 89 CYS A C 1
ATOM 735 O O . CYS A 1 89 ? 14.624 1.194 -5.946 1.00 90.31 89 CYS A O 1
ATOM 737 N N . PRO A 1 90 ? 15.064 3.073 -4.789 1.00 87.69 90 PRO A N 1
ATOM 738 C CA . PRO A 1 90 ? 16.096 3.516 -5.723 1.00 87.69 90 PRO A CA 1
ATOM 739 C C . PRO A 1 90 ? 17.305 2.573 -5.751 1.00 87.69 90 PRO A C 1
ATOM 741 O O . PRO A 1 90 ? 17.957 2.483 -6.786 1.00 87.69 90 PRO A O 1
ATOM 744 N N . VAL A 1 91 ? 17.584 1.855 -4.655 1.00 87.94 91 VAL A N 1
ATOM 745 C CA . VAL A 1 91 ? 18.657 0.847 -4.599 1.00 87.94 91 VAL A CA 1
ATOM 746 C C . VAL A 1 91 ? 18.353 -0.294 -5.565 1.00 87.94 91 VAL A C 1
ATOM 748 O O . VAL A 1 91 ? 19.173 -0.599 -6.420 1.00 87.94 91 VAL A O 1
ATOM 751 N N . VAL A 1 92 ? 17.145 -0.863 -5.494 1.00 89.06 92 VAL A N 1
ATOM 752 C CA . VAL A 1 92 ? 16.731 -1.974 -6.366 1.00 89.06 92 VAL A CA 1
ATOM 753 C C . VAL A 1 92 ? 16.673 -1.553 -7.834 1.00 89.06 92 VAL A C 1
ATOM 755 O O . VAL A 1 92 ? 17.125 -2.292 -8.703 1.00 89.06 92 VAL A O 1
ATOM 758 N N . ARG A 1 93 ? 16.161 -0.351 -8.120 1.00 88.88 93 ARG A N 1
ATOM 759 C CA . ARG A 1 93 ? 16.074 0.178 -9.492 1.00 88.88 93 ARG A CA 1
ATOM 760 C C . ARG A 1 93 ? 17.429 0.418 -10.154 1.00 88.88 93 ARG A C 1
ATOM 762 O O . ARG A 1 93 ? 17.526 0.339 -11.372 1.00 88.88 93 ARG A O 1
ATOM 769 N N . LYS A 1 94 ? 18.445 0.785 -9.371 1.00 85.75 94 LYS A N 1
ATOM 770 C CA . LYS A 1 94 ? 19.794 1.106 -9.867 1.00 85.75 94 LYS A CA 1
ATOM 771 C C . LYS A 1 94 ? 20.750 -0.086 -9.814 1.00 85.75 94 LYS A C 1
ATOM 773 O O . LYS A 1 94 ? 21.919 0.060 -10.159 1.00 85.75 94 LYS A O 1
ATOM 778 N N . ALA A 1 95 ? 20.285 -1.235 -9.341 1.00 85.38 95 ALA A N 1
ATOM 779 C CA . ALA A 1 95 ? 21.126 -2.401 -9.186 1.00 85.38 95 ALA A CA 1
ATOM 780 C C . ALA A 1 95 ? 21.318 -3.136 -10.509 1.00 85.38 95 ALA A C 1
ATOM 782 O O . ALA A 1 95 ? 20.352 -3.546 -11.151 1.00 85.38 95 ALA A O 1
ATOM 783 N N . ASN A 1 96 ? 22.587 -3.355 -10.848 1.00 78.62 96 ASN A N 1
ATOM 784 C CA . ASN A 1 96 ? 23.022 -4.160 -11.991 1.00 78.62 96 ASN A CA 1
ATOM 785 C C . ASN A 1 96 ? 23.468 -5.574 -11.573 1.00 78.62 96 ASN A C 1
ATOM 787 O O . ASN A 1 96 ? 24.066 -6.295 -12.362 1.00 78.62 96 ASN A O 1
ATOM 791 N N . LEU A 1 97 ? 23.224 -5.944 -10.315 1.00 80.06 97 LEU A N 1
ATOM 792 C CA . LEU A 1 97 ? 23.588 -7.222 -9.710 1.00 80.06 97 LEU A CA 1
ATOM 793 C C . LEU A 1 97 ? 22.343 -7.850 -9.084 1.00 80.06 97 LEU A C 1
ATOM 795 O O . LEU A 1 97 ? 21.355 -7.158 -8.816 1.00 80.06 97 LEU A O 1
ATOM 799 N N . GLU A 1 98 ? 22.406 -9.152 -8.822 1.00 81.75 98 GLU A N 1
ATOM 800 C CA . GLU A 1 98 ? 21.351 -9.855 -8.102 1.00 81.75 98 GLU A CA 1
ATOM 801 C C . GLU A 1 98 ? 21.210 -9.299 -6.676 1.00 81.75 98 GLU A C 1
ATOM 803 O O . GLU A 1 98 ? 22.185 -9.165 -5.935 1.00 81.75 98 GLU A O 1
ATOM 808 N N . ILE A 1 99 ? 19.981 -8.944 -6.298 1.00 85.12 99 ILE A N 1
ATOM 809 C CA . ILE A 1 99 ? 19.655 -8.406 -4.979 1.00 85.12 99 ILE A CA 1
ATOM 810 C C . ILE A 1 99 ? 18.834 -9.427 -4.212 1.00 85.12 99 ILE A C 1
ATOM 812 O O . ILE A 1 99 ? 17.791 -9.880 -4.681 1.00 85.12 99 ILE A O 1
ATOM 816 N N . SER A 1 100 ? 19.250 -9.697 -2.973 1.00 88.38 100 SER A N 1
ATOM 817 C CA . SER A 1 100 ? 18.459 -10.513 -2.057 1.00 88.38 100 SER A CA 1
ATOM 818 C C . SER A 1 100 ? 17.066 -9.899 -1.839 1.00 88.38 100 SER A C 1
ATOM 820 O O . SER A 1 100 ? 16.970 -8.743 -1.404 1.00 88.38 100 SER A O 1
ATOM 822 N N . PRO A 1 101 ? 15.973 -10.665 -2.025 1.00 86.62 101 PRO A N 1
ATOM 823 C CA . PRO A 1 101 ? 14.611 -10.175 -1.808 1.00 86.62 101 PRO A CA 1
ATOM 824 C C . PRO A 1 101 ? 14.337 -9.694 -0.379 1.00 86.62 101 PRO A C 1
ATOM 826 O O . PRO A 1 101 ? 13.369 -8.973 -0.143 1.00 86.62 101 PRO A O 1
ATOM 829 N N . THR A 1 102 ? 15.189 -10.060 0.584 1.00 86.81 102 THR A N 1
ATOM 830 C CA . THR A 1 102 ? 15.130 -9.590 1.974 1.00 86.81 102 THR A CA 1
ATOM 831 C C . THR A 1 102 ? 15.220 -8.067 2.079 1.00 86.81 102 THR A C 1
ATOM 833 O O . THR A 1 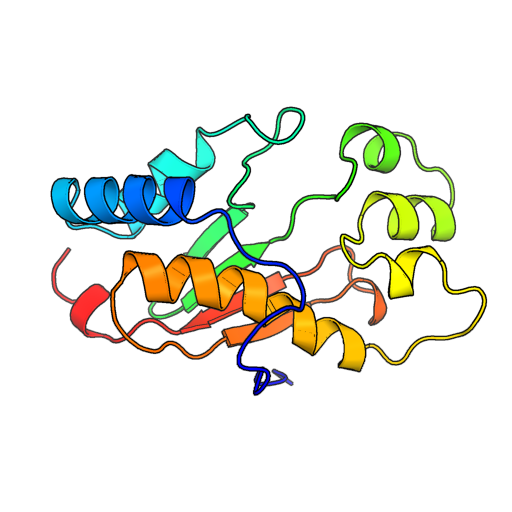102 ? 14.654 -7.495 3.008 1.00 86.81 102 THR A O 1
ATOM 836 N N . ILE A 1 103 ? 15.840 -7.381 1.108 1.00 87.12 103 ILE A N 1
ATOM 837 C CA . ILE A 1 103 ? 15.863 -5.911 1.087 1.00 87.12 103 ILE A CA 1
ATOM 838 C C . ILE A 1 103 ? 14.448 -5.315 1.054 1.00 87.12 103 ILE A C 1
ATOM 840 O O . ILE A 1 103 ? 14.218 -4.255 1.629 1.00 87.12 103 ILE A O 1
ATOM 844 N N . CYS A 1 104 ? 13.480 -6.011 0.443 1.00 88.56 104 CYS A N 1
ATOM 845 C CA . CYS A 1 104 ? 12.088 -5.569 0.381 1.00 88.56 104 CYS A CA 1
ATOM 846 C C . CYS A 1 104 ? 11.416 -5.554 1.756 1.00 88.56 104 CYS A C 1
ATOM 848 O O . CYS A 1 104 ? 10.399 -4.895 1.917 1.00 88.56 104 CYS A O 1
ATOM 850 N N . CYS A 1 105 ? 11.968 -6.206 2.782 1.00 86.19 105 CYS A N 1
ATOM 851 C CA . CYS A 1 105 ? 11.417 -6.072 4.127 1.00 86.19 105 CYS A CA 1
ATOM 852 C C . CYS A 1 105 ? 11.468 -4.612 4.617 1.00 86.19 105 CYS A C 1
ATOM 854 O O . CYS A 1 105 ? 10.633 -4.221 5.421 1.00 86.19 105 CYS A O 1
ATOM 856 N N . CYS A 1 106 ? 12.365 -3.759 4.101 1.00 87.25 106 CYS A N 1
ATOM 857 C CA . CYS A 1 106 ? 12.385 -2.344 4.483 1.00 87.25 106 CYS A CA 1
ATOM 858 C C . CYS A 1 106 ? 11.150 -1.561 3.997 1.00 87.25 106 CYS A C 1
ATOM 860 O O . CYS A 1 106 ? 10.811 -0.534 4.590 1.00 87.25 106 CYS A O 1
ATOM 862 N N . SER A 1 107 ? 10.458 -2.021 2.943 1.00 89.62 107 SER A N 1
ATOM 863 C CA . SER A 1 107 ? 9.318 -1.287 2.387 1.00 89.62 107 SER A CA 1
ATOM 864 C C . SER A 1 107 ? 8.067 -1.376 3.249 1.00 89.62 107 SER A C 1
ATOM 866 O O . SER A 1 107 ? 7.257 -0.458 3.192 1.00 89.62 107 SER A O 1
ATOM 868 N N . GLY A 1 108 ? 7.914 -2.394 4.100 1.00 90.44 108 GLY A N 1
ATOM 869 C CA . GLY A 1 108 ? 6.770 -2.442 5.021 1.00 90.44 108 GLY A CA 1
ATOM 870 C C . GLY A 1 108 ? 6.799 -1.344 6.076 1.00 90.44 108 GLY A C 1
ATOM 871 O O . GLY A 1 108 ? 5.752 -0.979 6.597 1.00 90.44 108 GLY A O 1
ATOM 872 N N . GLY A 1 109 ? 7.962 -0.735 6.329 1.00 91.44 109 GLY A N 1
ATOM 873 C CA . GLY A 1 109 ? 8.041 0.461 7.162 1.00 91.44 109 GLY A CA 1
ATOM 874 C C . GLY A 1 109 ? 7.283 1.664 6.577 1.00 91.44 109 GLY A C 1
ATOM 875 O O . GLY A 1 109 ? 6.987 2.598 7.313 1.00 91.44 109 GLY A O 1
ATOM 876 N N . TRP A 1 110 ? 6.964 1.671 5.276 1.00 93.31 110 TRP A N 1
ATOM 877 C CA . TRP A 1 110 ? 6.097 2.683 4.661 1.00 93.31 110 TRP A CA 1
ATOM 878 C C . TRP A 1 110 ? 4.647 2.502 5.116 1.00 93.31 110 TRP A C 1
ATOM 880 O O . TRP A 1 110 ? 4.053 3.419 5.673 1.00 93.31 110 TRP A O 1
ATOM 890 N N . ASP A 1 111 ? 4.108 1.294 4.962 1.00 94.94 111 ASP A N 1
ATOM 891 C CA . ASP A 1 111 ? 2.721 0.998 5.329 1.00 94.94 111 ASP A CA 1
ATOM 892 C C . ASP A 1 111 ? 2.523 0.989 6.848 1.00 94.94 111 ASP A C 1
ATOM 894 O O . ASP A 1 111 ? 1.493 1.441 7.340 1.00 94.94 111 ASP A O 1
ATOM 898 N N . ARG A 1 112 ? 3.551 0.594 7.607 1.00 94.50 112 ARG A N 1
ATOM 899 C CA . ARG A 1 112 ? 3.569 0.721 9.067 1.00 94.50 112 ARG A CA 1
ATOM 900 C C . ARG A 1 112 ? 3.338 2.165 9.522 1.00 94.50 112 ARG A C 1
ATOM 902 O O . ARG A 1 112 ? 2.454 2.403 10.334 1.00 94.50 112 ARG A O 1
ATOM 909 N N . GLN A 1 113 ? 4.081 3.128 8.963 1.00 95.06 113 GLN A N 1
ATOM 910 C CA . GLN A 1 113 ? 3.924 4.553 9.293 1.00 95.06 113 GLN A CA 1
ATOM 911 C C . GLN A 1 113 ? 2.499 5.053 9.028 1.00 95.06 113 GLN A C 1
ATOM 913 O O . GLN A 1 113 ? 1.962 5.820 9.826 1.00 95.06 113 GLN A O 1
ATOM 918 N N . LEU A 1 114 ? 1.899 4.636 7.909 1.00 96.62 114 LEU A N 1
ATOM 919 C CA . LEU A 1 114 ? 0.533 5.011 7.558 1.00 96.62 114 LEU A CA 1
ATOM 920 C C . LEU A 1 114 ? -0.468 4.464 8.578 1.00 96.62 114 LEU A C 1
ATOM 922 O O . LEU A 1 114 ? -1.203 5.238 9.187 1.00 96.62 114 LEU A O 1
ATOM 926 N N . TRP A 1 115 ? -0.485 3.147 8.769 1.00 97.62 115 TRP A N 1
ATOM 927 C CA . TRP A 1 115 ? -1.530 2.480 9.539 1.00 97.62 115 TRP A CA 1
ATOM 928 C C . TRP A 1 115 ? -1.376 2.674 11.049 1.00 97.62 115 TRP A C 1
ATOM 930 O O . TRP A 1 115 ? -2.374 2.955 11.705 1.00 97.62 115 TRP A O 1
ATOM 940 N N . GLU A 1 116 ? -0.155 2.654 11.601 1.00 97.31 116 GLU A N 1
ATOM 941 C CA . GLU A 1 116 ? 0.069 3.033 13.009 1.00 97.31 116 GLU A CA 1
ATOM 942 C C . GLU A 1 116 ? -0.288 4.509 13.236 1.00 97.31 116 GLU A C 1
ATOM 944 O O . GLU A 1 116 ? -0.837 4.883 14.271 1.00 97.31 116 GLU A O 1
ATOM 949 N N . GLY A 1 117 ? -0.024 5.371 12.248 1.00 97.12 117 GLY A N 1
ATOM 950 C CA . GLY A 1 117 ? -0.389 6.781 12.309 1.00 97.12 117 GLY A CA 1
ATOM 951 C C . GLY A 1 117 ? -1.904 7.018 12.326 1.00 97.12 117 GLY A C 1
ATOM 952 O O . GLY A 1 117 ? -2.370 7.899 13.052 1.00 97.12 117 GLY A O 1
ATOM 953 N N . ILE A 1 118 ? -2.662 6.231 11.556 1.00 97.94 118 ILE A N 1
ATOM 954 C CA . ILE A 1 118 ? -4.131 6.278 11.498 1.00 97.94 118 ILE A CA 1
ATOM 955 C C . ILE A 1 118 ? -4.743 5.693 12.774 1.00 97.94 118 ILE A C 1
ATOM 957 O O . ILE A 1 118 ? -5.521 6.378 13.439 1.00 97.94 118 ILE A O 1
ATOM 961 N N . LEU A 1 119 ? -4.374 4.458 13.126 1.00 97.00 119 LEU A N 1
ATOM 962 C CA . LEU A 1 119 ? -4.985 3.705 14.227 1.00 97.00 119 LEU A CA 1
ATOM 963 C C . LEU A 1 119 ? -4.466 4.143 15.603 1.00 97.00 119 LEU A C 1
ATOM 965 O O . LEU A 1 119 ? -5.166 4.009 16.600 1.00 97.00 119 LEU A O 1
ATOM 969 N N . GLY A 1 120 ? -3.283 4.758 15.662 1.00 96.44 120 GLY A N 1
ATOM 970 C CA . GLY A 1 120 ? -2.727 5.329 16.887 1.00 96.44 120 GLY A CA 1
ATOM 971 C C . GLY A 1 120 ? -2.056 4.322 17.820 1.00 96.44 120 GLY A C 1
ATOM 972 O O . GLY A 1 120 ? -1.746 4.685 18.951 1.00 96.44 120 GLY A O 1
ATOM 973 N N . GLU A 1 121 ? -1.799 3.100 17.359 1.00 95.31 121 GLU A N 1
ATOM 974 C CA . GLU A 1 121 ? -1.122 2.054 18.124 1.00 95.31 121 GLU A CA 1
ATOM 975 C C . GLU A 1 121 ? -0.127 1.260 17.257 1.00 95.31 121 GLU A C 1
ATOM 977 O O . GLU A 1 121 ? -0.205 1.331 16.028 1.00 95.31 121 GLU A O 1
ATOM 982 N N . PRO A 1 122 ? 0.829 0.529 17.864 1.00 94.31 122 PRO A N 1
ATOM 983 C CA . PRO A 1 122 ? 1.792 -0.278 17.123 1.00 94.31 122 PRO A CA 1
ATOM 984 C C . PRO A 1 122 ? 1.149 -1.465 16.393 1.00 94.31 122 PRO A C 1
ATOM 986 O O . PRO A 1 122 ? 0.358 -2.201 16.977 1.00 94.31 122 PRO A O 1
ATOM 989 N N . LEU A 1 123 ? 1.566 -1.717 15.150 1.00 94.69 123 LEU A N 1
ATOM 990 C CA . LEU A 1 123 ? 1.014 -2.767 14.286 1.00 94.69 123 LEU A CA 1
ATOM 991 C C . LEU A 1 123 ? 2.112 -3.687 13.749 1.00 94.69 123 LEU A C 1
ATOM 993 O O . LEU A 1 123 ? 3.254 -3.277 13.516 1.00 94.69 123 LEU A O 1
ATOM 997 N N . ARG A 1 124 ? 1.758 -4.952 13.498 1.00 94.44 124 ARG A N 1
ATOM 998 C CA . ARG A 1 124 ? 2.658 -5.901 12.829 1.00 94.44 124 ARG A CA 1
ATOM 999 C C . ARG A 1 124 ? 2.492 -5.792 11.322 1.00 94.44 124 ARG A C 1
ATOM 1001 O O . ARG A 1 124 ? 1.377 -5.868 10.813 1.00 94.44 124 ARG A O 1
ATOM 1008 N N . VAL A 1 125 ? 3.612 -5.665 10.609 1.00 94.12 125 VAL A N 1
ATOM 1009 C CA . VAL A 1 125 ? 3.636 -5.615 9.142 1.00 94.12 125 VAL A CA 1
ATOM 1010 C C . VAL A 1 125 ? 4.466 -6.769 8.585 1.00 94.12 125 VAL A C 1
ATOM 1012 O O . VAL A 1 125 ? 5.502 -7.136 9.142 1.00 94.12 125 VAL A O 1
ATOM 1015 N N . GLY A 1 126 ? 4.009 -7.354 7.483 1.00 92.69 126 GLY A N 1
ATOM 1016 C CA . GLY A 1 126 ? 4.678 -8.449 6.784 1.00 92.69 126 GLY A CA 1
ATOM 1017 C C . GLY A 1 126 ? 4.758 -8.217 5.279 1.00 92.69 126 GLY A C 1
ATOM 1018 O O . GLY A 1 126 ? 4.027 -7.398 4.727 1.00 92.69 126 GLY A O 1
ATOM 1019 N N . LEU A 1 127 ? 5.642 -8.963 4.616 1.00 93.69 127 LEU A N 1
ATOM 1020 C CA . LEU A 1 127 ? 5.750 -9.033 3.154 1.00 93.69 127 LEU A CA 1
ATOM 1021 C C . LEU A 1 127 ? 5.337 -10.432 2.687 1.00 93.69 127 LEU A C 1
ATOM 1023 O O . LEU A 1 127 ? 6.002 -11.419 3.026 1.00 93.69 127 LEU A O 1
ATOM 1027 N N . THR A 1 128 ? 4.262 -10.521 1.904 1.00 94.12 128 THR A N 1
ATOM 1028 C CA . THR A 1 128 ? 3.717 -11.797 1.411 1.00 94.12 128 THR A CA 1
ATOM 1029 C C . THR A 1 128 ? 4.082 -12.072 -0.042 1.00 94.12 128 THR A C 1
ATOM 1031 O O . THR A 1 128 ? 4.429 -13.211 -0.345 1.00 94.12 128 THR A O 1
ATOM 1034 N N . LYS A 1 129 ? 4.095 -11.044 -0.899 1.00 95.19 129 LYS A N 1
ATOM 1035 C CA . LYS A 1 129 ? 4.542 -11.125 -2.302 1.00 95.19 129 LYS A CA 1
ATOM 1036 C C . LYS A 1 129 ? 5.596 -10.071 -2.608 1.00 95.19 129 LYS A C 1
ATOM 1038 O O . LYS A 1 129 ? 5.556 -8.984 -2.031 1.00 95.19 129 LYS A O 1
ATOM 1043 N N . SER A 1 130 ? 6.536 -10.376 -3.495 1.00 93.81 130 SER A N 1
ATOM 1044 C CA . SER A 1 130 ? 7.537 -9.426 -3.975 1.00 93.81 130 SER A CA 1
ATOM 1045 C C . SER A 1 130 ? 7.990 -9.750 -5.389 1.00 93.81 130 SER A C 1
ATOM 1047 O O . SER A 1 130 ? 8.373 -10.880 -5.683 1.00 93.81 130 SER A O 1
ATOM 1049 N N . ILE A 1 131 ? 8.108 -8.718 -6.221 1.00 93.12 131 ILE A N 1
ATOM 1050 C CA . ILE A 1 131 ? 8.668 -8.858 -7.569 1.00 93.12 131 ILE A CA 1
ATOM 1051 C C . ILE A 1 131 ? 10.123 -9.357 -7.572 1.00 93.12 131 ILE A C 1
ATOM 1053 O O . ILE A 1 131 ? 10.569 -9.947 -8.547 1.00 93.12 131 ILE A O 1
ATOM 1057 N N . LEU A 1 132 ? 10.875 -9.179 -6.473 1.00 90.75 132 LEU A N 1
ATOM 1058 C CA . LEU A 1 132 ? 12.220 -9.762 -6.345 1.00 90.75 132 LEU A CA 1
ATOM 1059 C C . LEU A 1 132 ? 12.194 -11.268 -6.063 1.00 90.75 132 LEU A C 1
ATOM 1061 O O . LEU A 1 132 ? 13.212 -11.930 -6.215 1.00 90.75 132 LEU A O 1
ATOM 1065 N N . LYS A 1 133 ? 11.047 -11.815 -5.653 1.00 90.38 133 LYS A N 1
ATOM 1066 C CA . LYS A 1 133 ? 10.819 -13.257 -5.498 1.00 90.38 133 LYS A CA 1
ATOM 1067 C C . LYS A 1 133 ? 10.195 -13.889 -6.750 1.00 90.38 133 LYS A C 1
ATOM 1069 O O . LYS A 1 133 ? 9.937 -15.087 -6.733 1.00 90.38 133 LYS A O 1
ATOM 1074 N N . GLY A 1 134 ? 9.964 -13.101 -7.805 1.00 89.62 134 GLY A N 1
ATOM 1075 C CA . GLY A 1 134 ? 9.300 -13.540 -9.032 1.00 89.62 134 GLY A CA 1
ATOM 1076 C C . GLY A 1 134 ? 7.773 -13.408 -9.021 1.00 89.62 134 GLY A C 1
ATOM 1077 O O . GLY A 1 134 ? 7.136 -13.927 -9.928 1.00 89.62 134 GLY A O 1
ATOM 1078 N N . ASP A 1 135 ? 7.177 -12.742 -8.025 1.00 93.88 135 ASP A N 1
ATOM 1079 C CA . ASP A 1 135 ? 5.745 -12.418 -8.050 1.00 93.88 135 ASP A CA 1
ATOM 1080 C C . ASP A 1 135 ? 5.444 -11.277 -9.044 1.00 93.88 135 ASP A C 1
ATOM 1082 O O . ASP A 1 135 ? 6.279 -10.403 -9.267 1.00 93.88 135 ASP A O 1
ATOM 1086 N N . ASP A 1 136 ? 4.214 -11.202 -9.559 1.00 91.62 136 ASP A N 1
ATOM 1087 C CA . ASP A 1 136 ? 3.789 -10.114 -10.463 1.00 91.62 136 ASP A CA 1
ATOM 1088 C C . ASP A 1 136 ? 3.618 -8.757 -9.755 1.00 91.62 136 ASP A C 1
ATOM 1090 O O . ASP A 1 136 ? 3.573 -7.699 -10.386 1.00 91.62 136 ASP A O 1
ATOM 1094 N N . CYS A 1 137 ? 3.490 -8.771 -8.427 1.00 94.44 137 CYS A N 1
ATOM 1095 C CA . CYS A 1 137 ? 3.324 -7.577 -7.610 1.00 94.44 137 CYS A CA 1
ATOM 1096 C C . CYS A 1 137 ? 3.920 -7.755 -6.209 1.00 94.44 137 CYS A C 1
ATOM 1098 O O . CYS A 1 137 ? 4.186 -8.862 -5.738 1.00 94.44 137 CYS A O 1
ATOM 1100 N N . CYS A 1 138 ? 4.113 -6.638 -5.514 1.00 96.25 138 CYS A N 1
ATOM 1101 C CA . CYS A 1 138 ? 4.428 -6.624 -4.096 1.00 96.25 138 CYS A CA 1
ATOM 1102 C C . CYS A 1 138 ? 3.145 -6.513 -3.271 1.00 96.25 138 CYS A C 1
ATOM 1104 O O . CYS A 1 138 ? 2.282 -5.684 -3.567 1.00 96.25 138 CYS A O 1
ATOM 1106 N N . VAL A 1 139 ? 3.060 -7.300 -2.199 1.00 97.06 139 VAL A N 1
ATOM 1107 C CA . VAL A 1 139 ? 1.953 -7.236 -1.239 1.00 97.06 139 VAL A CA 1
ATOM 1108 C C . VAL A 1 139 ? 2.511 -7.199 0.173 1.00 97.06 139 VAL A C 1
ATOM 1110 O O . VAL A 1 139 ? 3.277 -8.084 0.574 1.00 97.06 139 VAL A O 1
ATOM 1113 N N . HIS A 1 140 ? 2.104 -6.183 0.928 1.00 96.12 140 HIS A N 1
ATOM 1114 C CA . HIS A 1 140 ? 2.297 -6.146 2.371 1.00 96.12 140 HIS A CA 1
ATOM 1115 C C . HIS A 1 140 ? 1.017 -6.545 3.098 1.00 96.12 140 HIS A C 1
ATOM 1117 O O . HIS A 1 140 ? -0.082 -6.446 2.558 1.00 96.12 140 HIS A O 1
ATOM 1123 N N . THR A 1 141 ? 1.165 -6.985 4.339 1.00 97.12 141 THR A N 1
ATOM 1124 C CA . THR A 1 141 ? 0.045 -7.254 5.243 1.00 97.12 141 THR A CA 1
ATOM 1125 C C . THR A 1 141 ? 0.225 -6.453 6.512 1.00 97.12 141 THR A C 1
ATOM 1127 O O . THR A 1 141 ? 1.311 -6.506 7.087 1.00 97.12 141 THR A O 1
ATOM 1130 N N . VAL A 1 142 ? -0.822 -5.779 6.970 1.00 96.88 142 VAL A N 1
ATOM 1131 C CA . VAL A 1 142 ? -0.882 -5.128 8.282 1.00 96.88 142 VAL A CA 1
ATOM 1132 C C . VAL A 1 142 ? -1.865 -5.901 9.148 1.00 96.88 142 VAL A C 1
ATOM 1134 O O . VAL A 1 142 ? -3.008 -6.094 8.751 1.00 96.88 142 VAL A O 1
ATOM 1137 N N . GLU A 1 143 ? -1.414 -6.375 10.302 1.00 96.81 143 GLU A N 1
ATOM 1138 C CA . GLU A 1 143 ? -2.260 -7.048 11.287 1.00 96.81 143 GLU A CA 1
ATOM 1139 C C . GLU A 1 143 ? -2.868 -5.997 12.219 1.00 96.81 143 GLU A C 1
ATOM 1141 O O . GLU A 1 143 ? -2.132 -5.298 12.920 1.00 96.81 143 GLU A O 1
ATOM 1146 N N . ILE A 1 144 ? -4.195 -5.874 12.196 1.00 95.44 144 ILE A N 1
ATOM 1147 C CA . ILE A 1 144 ? -4.963 -4.973 13.057 1.00 95.44 144 ILE A CA 1
ATOM 1148 C C . ILE A 1 144 ? -5.507 -5.734 14.275 1.00 95.44 144 ILE A C 1
ATOM 1150 O O . ILE A 1 144 ? -5.927 -6.888 14.140 1.00 95.44 144 ILE A O 1
ATOM 1154 N N . PRO A 1 145 ? -5.533 -5.123 15.469 1.00 93.00 145 PRO A N 1
ATOM 1155 C CA . PRO A 1 145 ? -6.133 -5.764 16.635 1.00 93.00 145 PRO A CA 1
ATOM 1156 C C . PRO A 1 145 ? -7.637 -6.013 16.501 1.00 93.00 145 PRO A C 1
ATOM 1158 O O . PRO A 1 145 ? -8.360 -5.275 15.833 1.00 93.00 145 PRO A O 1
ATOM 1161 N N . ALA A 1 146 ? -8.120 -7.056 17.183 1.00 88.94 146 ALA A N 1
ATOM 1162 C CA . ALA A 1 146 ? -9.506 -7.525 17.083 1.00 88.94 146 ALA A CA 1
ATOM 1163 C C . ALA A 1 146 ? -10.553 -6.453 17.441 1.00 88.94 146 ALA A C 1
ATOM 1165 O O . ALA A 1 146 ? -11.642 -6.445 16.874 1.00 88.94 146 ALA A O 1
ATOM 1166 N N . HIS A 1 147 ? -10.208 -5.494 18.305 1.00 89.44 147 HIS A N 1
ATOM 1167 C CA . HIS A 1 147 ? -11.117 -4.413 18.692 1.00 89.44 147 HIS A CA 1
ATOM 1168 C C . HIS A 1 147 ? -11.447 -3.440 17.543 1.00 89.44 147 HIS A C 1
ATOM 1170 O O . HIS A 1 147 ? -12.415 -2.694 17.644 1.00 89.44 147 HIS A O 1
ATOM 1176 N N . PHE A 1 148 ? -10.694 -3.465 16.437 1.00 88.62 148 PHE A N 1
ATOM 1177 C CA . PHE A 1 148 ? -11.049 -2.758 15.201 1.00 88.62 148 PHE A CA 1
ATOM 1178 C C . PHE A 1 148 ? -11.956 -3.564 14.262 1.00 88.62 148 PHE A C 1
ATOM 1180 O O . PHE A 1 148 ? -12.393 -3.046 13.236 1.00 88.62 148 PHE A O 1
ATOM 1187 N N . VAL A 1 149 ? -12.221 -4.829 14.590 1.00 81.75 149 VAL A N 1
ATOM 1188 C CA . VAL A 1 149 ? -13.077 -5.737 13.818 1.00 81.75 149 VAL A CA 1
ATOM 1189 C C . VAL A 1 149 ? -14.435 -5.923 14.497 1.00 81.75 149 VAL A C 1
ATOM 1191 O O . VAL A 1 149 ? -15.451 -5.966 13.816 1.00 81.75 149 VAL A O 1
ATOM 1194 N N . GLU A 1 150 ? -14.466 -6.005 15.828 1.00 62.25 150 GLU A N 1
ATOM 1195 C CA . GLU A 1 150 ? -15.644 -6.420 16.612 1.00 62.25 150 GLU A CA 1
ATOM 1196 C C . GLU A 1 150 ? -16.627 -5.283 16.973 1.00 62.25 150 GLU A C 1
ATOM 1198 O O . GLU A 1 150 ? -17.461 -5.443 17.860 1.00 62.25 150 GLU A O 1
ATOM 1203 N N . GLY A 1 151 ? -16.571 -4.135 16.289 1.00 54.00 151 GLY A N 1
ATOM 1204 C CA . GLY A 1 151 ? -17.396 -2.960 16.621 1.00 54.00 151 GLY A CA 1
ATOM 1205 C C . GLY A 1 151 ? -17.822 -2.088 15.438 1.00 54.00 151 GLY A C 1
ATOM 1206 O O . GLY A 1 151 ? -18.086 -0.905 15.642 1.00 54.00 151 GLY A O 1
ATOM 1207 N N . GLY A 1 152 ? -17.840 -2.648 14.223 1.00 45.41 152 GLY A N 1
ATOM 1208 C CA . GLY A 1 152 ? -18.310 -1.985 12.998 1.00 45.41 152 GLY A CA 1
ATOM 1209 C C . GLY A 1 152 ? -19.755 -2.312 12.656 1.00 45.41 152 GLY A C 1
ATOM 1210 O O . GLY A 1 152 ? -20.125 -3.498 12.796 1.00 45.41 152 GLY A O 1
#

Sequence (152 aa):
KRNDILVATCPHTYPKKRIREMKTLFQQLGSIDKLIEEMLKDTSWGGVPYYDYPERVGTFIHITKVPFNPKAHRVAQTEQEKRNAYCHCPVVRKANLEISPTICCCSGGWDRQLWEGILGEPLRVGLTKSILKGDDCCVHTVEIPAHFVEGG

pLDDT: mean 90.3, std 11.01, range [45.41, 98.31]